Protein AF-A0A1G7V052-F1 (afdb_monomer_lite)

Foldseek 3Di:
DDPVVVQVPDPAHPLLVLLQVLLVCLQVVVQVSSVVSLVVSVVSLVPPLVVCLVVDVRSLNNLVSSLNSQCSNCPPNRDPVVNVVSVVSSVVSVVVSVVVVVVVVVVVVVVVVVVVVVVD

Sequence (120 aa):
MNLQNRLNSLPLPASAIALLTALVLGTLDYQAAGWALFAAGVLAWVK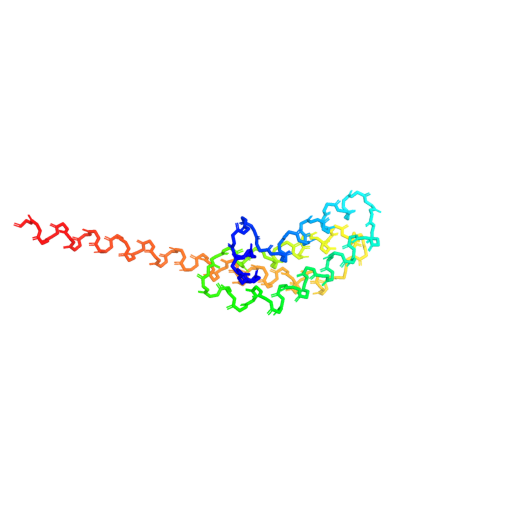LDSKQLLKSDRYGLPPALALLAYAALAGSNANIAVTFALAVHALVVFLILLSRHLSEDRTQVFSQQKGISQRI

Radius of gyration: 18.59 Å; chains: 1; bounding box: 54×30×46 Å

pLDDT: mean 83.44, std 13.18, range [51.62, 97.06]

Structure (mmCIF, N/CA/C/O backbone):
data_AF-A0A1G7V052-F1
#
_entry.id   AF-A0A1G7V052-F1
#
loop_
_atom_site.group_PDB
_atom_site.id
_atom_site.type_symbol
_atom_site.label_atom_id
_atom_site.label_alt_id
_atom_site.label_comp_id
_atom_site.label_asym_id
_atom_site.label_entity_id
_atom_site.label_seq_id
_atom_site.pdbx_PDB_ins_code
_atom_site.Cartn_x
_atom_site.Cartn_y
_atom_site.Cartn_z
_atom_site.occupancy
_atom_site.B_iso_or_equiv
_atom_site.auth_seq_id
_atom_site.auth_comp_id
_atom_site.auth_asym_id
_atom_site.auth_atom_id
_atom_site.pdbx_PDB_model_num
ATOM 1 N N . MET A 1 1 ? 10.069 16.230 22.799 1.00 51.72 1 MET A N 1
ATOM 2 C CA . MET A 1 1 ? 8.848 15.910 22.013 1.00 51.72 1 MET A CA 1
ATOM 3 C C . MET A 1 1 ? 9.019 14.547 21.363 1.00 51.72 1 MET A C 1
ATOM 5 O O . MET A 1 1 ? 10.016 14.344 20.686 1.00 51.72 1 MET A O 1
ATOM 9 N N . ASN A 1 2 ? 8.093 13.621 21.614 1.00 65.31 2 ASN A N 1
ATOM 10 C CA . ASN A 1 2 ? 8.211 12.208 21.244 1.00 65.31 2 ASN A CA 1
ATOM 11 C C . ASN A 1 2 ? 7.930 11.992 19.740 1.00 65.31 2 ASN A C 1
ATOM 13 O O . ASN A 1 2 ? 7.003 12.594 19.197 1.00 65.31 2 ASN A O 1
ATOM 17 N N . LEU A 1 3 ? 8.718 11.153 19.064 1.00 62.53 3 LEU A N 1
ATOM 18 C CA . LEU A 1 3 ? 8.692 10.964 17.600 1.00 62.53 3 LEU A CA 1
ATOM 19 C C . LEU A 1 3 ? 7.324 10.451 17.105 1.00 62.53 3 LEU A C 1
ATOM 21 O O . LEU A 1 3 ? 6.835 10.848 16.050 1.00 62.53 3 LEU A O 1
ATOM 25 N N . GLN A 1 4 ? 6.653 9.661 17.945 1.00 60.19 4 GLN A N 1
ATOM 26 C CA . GLN A 1 4 ? 5.298 9.151 17.722 1.00 60.19 4 GLN A CA 1
ATOM 27 C C . GLN A 1 4 ? 4.243 10.268 17.631 1.00 60.19 4 GLN A C 1
ATOM 29 O O . GLN A 1 4 ? 3.333 10.185 16.809 1.00 60.19 4 GLN A O 1
ATOM 34 N N . ASN A 1 5 ? 4.389 11.352 18.404 1.00 60.56 5 ASN A N 1
ATOM 35 C CA . ASN A 1 5 ? 3.438 12.469 18.367 1.00 60.56 5 ASN A CA 1
ATOM 36 C C . ASN A 1 5 ? 3.546 13.271 17.064 1.00 60.56 5 ASN A C 1
ATOM 38 O O . ASN A 1 5 ? 2.530 13.753 16.573 1.00 60.56 5 ASN A O 1
ATOM 42 N N . ARG A 1 6 ? 4.747 13.380 16.475 1.00 61.38 6 ARG A N 1
ATOM 43 C CA . ARG A 1 6 ? 4.935 14.043 15.171 1.00 61.38 6 ARG A CA 1
ATOM 44 C C . ARG A 1 6 ? 4.380 13.217 14.010 1.00 61.38 6 ARG A C 1
ATOM 46 O O . ARG A 1 6 ? 3.879 13.778 13.046 1.00 61.38 6 ARG A O 1
ATOM 53 N N . LEU A 1 7 ? 4.455 11.891 14.095 1.00 61.62 7 LEU A N 1
ATOM 54 C CA . LEU A 1 7 ? 3.887 11.014 13.068 1.00 61.62 7 LEU A CA 1
ATOM 55 C C . LEU A 1 7 ? 2.357 11.005 13.118 1.00 61.62 7 LEU A C 1
ATOM 57 O O . LEU A 1 7 ? 1.707 10.961 12.080 1.00 61.62 7 LEU A O 1
ATOM 61 N N . ASN A 1 8 ? 1.770 11.121 14.312 1.00 62.47 8 ASN A N 1
ATOM 62 C CA . ASN A 1 8 ? 0.319 11.180 14.454 1.00 62.47 8 ASN A CA 1
ATOM 63 C C . ASN A 1 8 ? -0.300 12.510 13.997 1.00 62.47 8 ASN A C 1
ATOM 65 O O . ASN A 1 8 ? -1.490 12.504 13.678 1.00 62.47 8 ASN A O 1
ATOM 69 N N . SER A 1 9 ? 0.478 13.601 13.935 1.00 64.62 9 SER A N 1
ATOM 70 C CA . SER A 1 9 ? 0.028 14.909 13.431 1.00 64.62 9 SER A CA 1
ATOM 71 C C . SER A 1 9 ? 0.034 15.025 11.905 1.00 64.62 9 SER A C 1
ATOM 73 O O . SER A 1 9 ? -0.410 16.040 11.378 1.00 64.62 9 SER A O 1
ATOM 75 N N . LEU A 1 10 ? 0.559 14.028 11.187 1.00 68.69 10 LEU A N 1
ATOM 76 C CA . LEU A 1 10 ? 0.475 14.003 9.730 1.00 68.69 10 LEU A CA 1
ATOM 77 C C . LEU A 1 10 ? -0.975 13.731 9.288 1.00 68.69 10 LEU A C 1
ATOM 79 O O . LEU A 1 10 ? -1.678 12.950 9.940 1.00 68.69 10 LEU A O 1
ATOM 83 N N . PRO A 1 11 ? -1.423 14.342 8.173 1.00 72.81 11 PRO A N 1
ATOM 84 C CA . PRO A 1 11 ? -2.777 14.142 7.653 1.00 72.81 11 PRO A CA 1
ATOM 85 C C . PRO A 1 11 ? -3.010 12.695 7.196 1.00 72.81 11 PRO A C 1
ATOM 87 O O . PRO A 1 11 ? -4.131 12.199 7.260 1.00 72.81 11 PRO A O 1
ATOM 90 N N . LEU A 1 12 ? -1.942 12.002 6.787 1.00 79.31 12 LEU A N 1
ATOM 91 C CA . LEU A 1 12 ? -1.952 10.606 6.365 1.00 79.31 12 LEU A CA 1
ATOM 92 C C . LEU A 1 12 ? -0.886 9.803 7.124 1.00 79.31 12 LEU A C 1
ATOM 94 O O . LEU A 1 12 ? 0.163 10.356 7.468 1.00 79.31 12 LEU A O 1
ATOM 98 N N . PRO A 1 13 ? -1.117 8.497 7.360 1.00 84.31 13 PRO A N 1
ATOM 99 C CA . PRO A 1 13 ? -0.093 7.610 7.898 1.00 84.31 13 PRO A CA 1
ATOM 100 C C . PRO A 1 13 ? 1.164 7.601 7.023 1.00 84.31 13 PRO A C 1
ATOM 102 O O . PRO A 1 13 ? 1.086 7.719 5.798 1.00 84.31 13 PRO A O 1
ATOM 105 N N . ALA A 1 14 ? 2.330 7.402 7.639 1.00 85.38 14 ALA A N 1
ATOM 106 C CA . ALA A 1 14 ? 3.601 7.390 6.915 1.00 85.38 14 ALA A CA 1
ATOM 107 C C . ALA A 1 14 ? 3.636 6.311 5.816 1.00 85.38 14 ALA A C 1
ATOM 109 O O . ALA A 1 14 ? 4.186 6.554 4.741 1.00 85.38 14 ALA A O 1
ATOM 110 N N . SER A 1 15 ? 3.005 5.152 6.047 1.00 90.06 15 SER A N 1
ATOM 111 C CA . SER A 1 15 ? 2.892 4.117 5.013 1.00 90.06 15 SER A CA 1
ATOM 112 C C . SER A 1 15 ? 2.057 4.564 3.818 1.00 90.06 15 SER A C 1
ATOM 114 O O . SER A 1 15 ? 2.447 4.313 2.683 1.00 90.06 15 SER A O 1
ATOM 116 N N . ALA A 1 16 ? 0.949 5.269 4.058 1.00 89.94 16 ALA A N 1
ATOM 117 C CA . ALA A 1 16 ? 0.081 5.770 3.003 1.00 89.94 16 ALA A CA 1
ATOM 118 C C . ALA A 1 16 ? 0.819 6.787 2.125 1.00 89.94 16 ALA A C 1
ATOM 120 O O . ALA A 1 16 ? 0.734 6.708 0.905 1.00 89.94 16 ALA A O 1
ATOM 121 N N . ILE A 1 17 ? 1.603 7.683 2.733 1.00 91.25 17 ILE A N 1
ATOM 122 C CA . ILE A 1 17 ? 2.436 8.641 1.994 1.00 91.25 17 ILE A CA 1
ATOM 123 C C . ILE A 1 17 ? 3.456 7.896 1.124 1.00 91.25 17 ILE A C 1
ATOM 125 O O . ILE A 1 17 ? 3.547 8.161 -0.069 1.00 91.25 17 ILE A O 1
ATOM 129 N N . ALA A 1 18 ? 4.186 6.931 1.689 1.00 93.56 18 ALA A N 1
ATOM 130 C CA . ALA A 1 18 ? 5.187 6.170 0.942 1.00 93.56 18 ALA A CA 1
ATOM 131 C C . ALA A 1 18 ? 4.578 5.371 -0.226 1.00 93.56 18 ALA A C 1
ATOM 133 O O . ALA A 1 18 ? 5.120 5.396 -1.330 1.00 93.56 18 ALA A O 1
ATOM 134 N N . LEU A 1 19 ? 3.437 4.707 -0.007 1.00 94.88 19 LEU A N 1
ATOM 135 C CA . LEU A 1 19 ? 2.730 3.946 -1.042 1.00 94.88 19 LEU A CA 1
ATOM 136 C C . LEU A 1 19 ? 2.154 4.851 -2.136 1.00 94.88 19 LEU A C 1
ATOM 138 O O . LEU A 1 19 ? 2.202 4.495 -3.310 1.00 94.88 19 LEU A O 1
ATOM 142 N N . LEU A 1 20 ? 1.652 6.034 -1.777 1.00 94.88 20 LEU A N 1
ATOM 143 C CA . LEU A 1 20 ? 1.158 7.008 -2.748 1.00 94.88 20 LEU A CA 1
ATOM 144 C C . LEU A 1 20 ? 2.299 7.559 -3.611 1.00 94.88 20 LEU A C 1
ATOM 146 O O . LEU A 1 20 ? 2.160 7.654 -4.827 1.00 94.88 20 LEU A O 1
ATOM 150 N N . THR A 1 21 ? 3.460 7.841 -3.018 1.00 94.12 21 THR A N 1
ATOM 151 C CA . THR A 1 21 ? 4.649 8.225 -3.788 1.00 94.12 21 THR A CA 1
ATOM 152 C C . THR A 1 21 ? 5.125 7.083 -4.685 1.00 94.12 21 THR A C 1
ATOM 154 O O . THR A 1 21 ? 5.493 7.326 -5.830 1.00 94.12 21 THR A O 1
ATOM 157 N N . ALA A 1 22 ? 5.078 5.834 -4.210 1.00 95.44 22 ALA A N 1
ATOM 158 C CA . ALA A 1 22 ? 5.416 4.665 -5.020 1.00 95.44 22 ALA A CA 1
ATOM 159 C C . ALA A 1 22 ? 4.496 4.523 -6.244 1.00 95.44 22 ALA A C 1
ATOM 161 O O . ALA A 1 22 ? 4.987 4.278 -7.344 1.00 95.44 22 ALA A O 1
ATOM 162 N N . LEU A 1 23 ? 3.188 4.746 -6.068 1.00 95.19 23 LEU A N 1
ATOM 163 C CA . LEU A 1 23 ? 2.214 4.800 -7.160 1.00 95.19 23 LEU A CA 1
ATOM 164 C C . LEU A 1 23 ? 2.589 5.875 -8.188 1.00 95.19 23 LEU A C 1
ATOM 166 O O . LEU A 1 23 ? 2.699 5.566 -9.371 1.00 95.19 23 LEU A O 1
ATOM 170 N N . VAL A 1 24 ? 2.838 7.111 -7.742 1.00 96.19 24 VAL A N 1
ATOM 171 C CA . VAL A 1 24 ? 3.216 8.220 -8.636 1.00 96.19 24 VAL A CA 1
ATOM 172 C C . VAL A 1 24 ? 4.502 7.898 -9.400 1.00 96.19 24 VAL A C 1
ATOM 174 O O . VAL A 1 24 ? 4.556 8.065 -10.615 1.00 96.19 24 VAL A O 1
ATOM 177 N N . LEU A 1 25 ? 5.528 7.378 -8.725 1.00 94.75 25 LEU A N 1
ATOM 178 C CA . LEU A 1 25 ? 6.781 7.000 -9.383 1.00 94.75 25 LEU A CA 1
ATOM 179 C C . LEU A 1 25 ? 6.594 5.860 -10.387 1.00 94.75 25 LEU A C 1
ATOM 181 O O . LEU A 1 25 ? 7.202 5.907 -11.451 1.00 94.75 25 LEU A O 1
ATOM 185 N N . GLY A 1 26 ? 5.734 4.883 -10.083 1.00 90.94 26 GLY A N 1
ATOM 186 C CA . GLY A 1 26 ? 5.368 3.825 -11.025 1.00 90.94 26 GLY A CA 1
ATOM 187 C C . GLY A 1 26 ? 4.684 4.374 -12.274 1.00 90.94 26 GLY A C 1
ATOM 188 O O . GLY A 1 26 ? 5.041 3.990 -13.380 1.00 90.94 26 GLY A O 1
ATOM 189 N N . THR A 1 27 ? 3.778 5.346 -12.122 1.00 91.94 27 THR A N 1
ATOM 190 C CA . THR A 1 27 ? 3.126 6.001 -13.273 1.00 91.94 27 THR A CA 1
ATOM 191 C C . THR A 1 27 ? 4.062 6.881 -14.107 1.00 91.94 27 THR A C 1
ATOM 193 O O . THR A 1 27 ? 3.763 7.155 -15.263 1.00 91.94 27 THR A O 1
ATOM 196 N N . LEU A 1 28 ? 5.182 7.325 -13.531 1.00 94.50 28 LEU A N 1
ATOM 197 C CA . LEU A 1 28 ? 6.201 8.147 -14.193 1.00 94.50 28 LEU A CA 1
ATOM 198 C C . LEU A 1 28 ? 7.408 7.321 -14.683 1.00 94.50 28 LEU A C 1
ATOM 200 O O . LEU A 1 28 ? 8.447 7.897 -14.992 1.00 94.50 28 LEU A O 1
ATOM 204 N N . ASP A 1 29 ? 7.299 5.988 -14.710 1.00 89.94 29 ASP A N 1
ATOM 205 C CA . ASP A 1 29 ? 8.358 5.043 -15.105 1.00 89.94 29 ASP A CA 1
ATOM 206 C C . ASP A 1 29 ? 9.651 5.080 -14.263 1.00 89.94 29 ASP A C 1
ATOM 208 O O . ASP A 1 29 ? 10.671 4.475 -14.607 1.00 89.94 29 ASP A O 1
ATOM 212 N N . TYR A 1 30 ? 9.612 5.676 -13.069 1.00 93.62 30 TYR A N 1
ATOM 213 C CA . TYR A 1 30 ? 10.706 5.622 -12.093 1.00 93.62 30 TYR A CA 1
ATOM 214 C C . TYR A 1 30 ? 10.659 4.331 -11.260 1.00 93.62 30 TYR A C 1
ATOM 216 O O . TYR A 1 30 ? 10.571 4.354 -10.029 1.00 93.62 30 TYR A O 1
ATOM 224 N N . GLN A 1 31 ? 10.745 3.185 -11.937 1.00 91.00 31 GLN A N 1
ATOM 225 C CA . GLN A 1 31 ? 10.467 1.861 -11.369 1.00 91.00 31 GLN A CA 1
ATOM 226 C C . GLN A 1 31 ? 11.318 1.519 -10.138 1.00 91.00 31 GLN A C 1
ATOM 228 O O . GLN A 1 31 ? 10.783 1.107 -9.112 1.00 91.00 31 GLN A O 1
ATOM 233 N N . ALA A 1 32 ? 12.639 1.723 -10.186 1.00 92.81 32 ALA A N 1
ATOM 234 C CA . ALA A 1 32 ? 13.525 1.361 -9.072 1.00 92.81 32 ALA A CA 1
ATOM 235 C C . ALA A 1 32 ? 13.211 2.148 -7.785 1.00 92.81 32 ALA A C 1
ATOM 237 O O . ALA A 1 32 ? 13.121 1.574 -6.698 1.00 92.81 32 ALA A O 1
ATOM 238 N N . ALA A 1 33 ? 13.001 3.462 -7.912 1.00 93.38 33 ALA A N 1
ATOM 239 C CA . ALA A 1 33 ? 12.629 4.317 -6.789 1.00 93.38 33 ALA A CA 1
ATOM 240 C C . ALA A 1 33 ? 11.209 4.001 -6.292 1.00 93.38 33 ALA A C 1
ATOM 242 O O . ALA A 1 33 ? 10.968 3.958 -5.084 1.00 93.38 33 ALA A O 1
ATOM 243 N N . GLY A 1 34 ? 10.290 3.709 -7.216 1.00 94.50 34 GLY A N 1
ATOM 244 C CA . GLY A 1 34 ? 8.937 3.268 -6.908 1.00 94.50 34 GLY A CA 1
ATOM 245 C C . GLY A 1 34 ? 8.907 1.977 -6.089 1.00 94.50 34 GLY A C 1
ATOM 246 O O . GLY A 1 34 ? 8.290 1.948 -5.027 1.00 94.50 34 GLY A O 1
ATOM 247 N N . TRP A 1 35 ? 9.648 0.943 -6.498 1.00 97.06 35 TRP A N 1
ATOM 248 C CA . TRP A 1 35 ? 9.759 -0.316 -5.752 1.00 97.06 35 TRP A CA 1
ATOM 249 C C . TRP A 1 35 ? 10.394 -0.142 -4.370 1.00 97.06 35 TRP A C 1
ATOM 251 O O . TRP A 1 35 ? 9.935 -0.755 -3.402 1.00 97.06 35 TRP A O 1
ATOM 261 N N . ALA A 1 36 ? 11.406 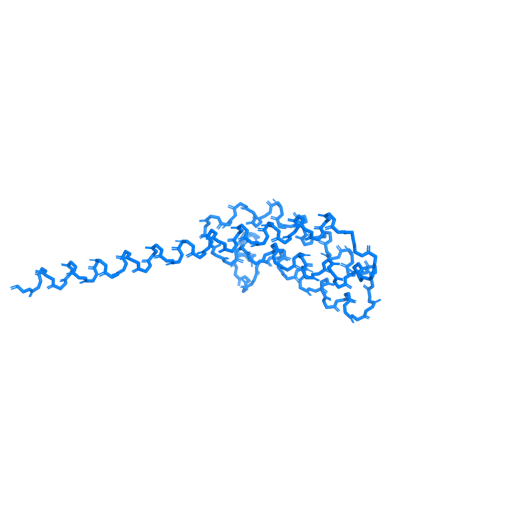0.721 -4.244 1.00 96.56 36 ALA A N 1
ATOM 262 C CA . ALA A 1 36 ? 12.016 1.027 -2.952 1.00 96.56 36 ALA A CA 1
ATOM 263 C C . ALA A 1 36 ? 11.004 1.667 -1.984 1.00 96.56 36 ALA A C 1
ATOM 265 O O . ALA A 1 36 ? 10.885 1.241 -0.831 1.00 96.56 36 ALA A O 1
ATOM 266 N N . LEU A 1 37 ? 10.230 2.649 -2.459 1.00 96.00 37 LEU A N 1
ATOM 267 C CA . LEU A 1 37 ? 9.186 3.287 -1.654 1.00 96.00 37 LEU A CA 1
ATOM 268 C C . LEU A 1 37 ? 8.003 2.360 -1.380 1.00 96.00 37 LEU A C 1
ATOM 270 O O . LEU A 1 37 ? 7.451 2.403 -0.282 1.00 96.00 37 LEU A O 1
ATOM 274 N N . PHE A 1 38 ? 7.650 1.486 -2.322 1.00 96.19 38 PHE A N 1
ATOM 275 C CA . PHE A 1 38 ? 6.631 0.463 -2.120 1.00 96.19 38 PHE A CA 1
ATOM 276 C C . PHE A 1 38 ? 7.013 -0.462 -0.961 1.00 96.19 38 PHE A C 1
ATOM 278 O O . PHE A 1 38 ? 6.242 -0.623 -0.014 1.00 96.19 38 PHE A O 1
ATOM 285 N N . ALA A 1 39 ? 8.235 -1.002 -0.978 1.00 95.31 39 ALA A N 1
ATOM 286 C CA . ALA A 1 39 ? 8.740 -1.859 0.091 1.00 95.31 39 ALA A CA 1
ATOM 287 C C . ALA A 1 39 ? 8.786 -1.123 1.441 1.00 95.31 39 ALA A C 1
ATOM 289 O O . ALA A 1 39 ? 8.337 -1.659 2.457 1.00 95.31 39 ALA A O 1
ATOM 290 N N . ALA A 1 40 ? 9.270 0.124 1.456 1.00 94.19 40 ALA A N 1
ATOM 291 C CA . ALA A 1 40 ? 9.289 0.951 2.660 1.00 94.19 40 ALA A CA 1
ATOM 292 C C . ALA A 1 40 ? 7.874 1.205 3.208 1.00 94.19 40 ALA A C 1
ATOM 294 O O . ALA A 1 40 ? 7.647 1.078 4.413 1.00 94.19 40 ALA A O 1
ATOM 295 N N . GLY A 1 41 ? 6.914 1.507 2.331 1.00 93.06 41 GLY A N 1
ATOM 296 C CA . GLY A 1 41 ? 5.514 1.728 2.676 1.00 93.06 41 GLY A CA 1
ATOM 297 C C . GLY A 1 41 ? 4.848 0.485 3.258 1.00 93.06 41 GLY A C 1
ATOM 298 O O . GLY A 1 41 ? 4.234 0.566 4.321 1.00 93.06 41 GLY A O 1
ATOM 299 N N . VAL A 1 42 ? 5.038 -0.682 2.635 1.00 93.25 42 VAL A N 1
ATOM 300 C CA . VAL A 1 42 ? 4.522 -1.962 3.150 1.00 93.25 42 VAL A CA 1
ATOM 301 C C . VAL A 1 42 ? 5.130 -2.295 4.517 1.00 93.25 42 VAL A C 1
ATOM 303 O O . VAL A 1 42 ? 4.402 -2.651 5.444 1.00 93.25 42 VAL A O 1
ATOM 306 N N . LEU A 1 43 ? 6.445 -2.130 4.696 1.00 93.06 43 LEU A N 1
ATOM 307 C CA . LEU A 1 43 ? 7.100 -2.378 5.986 1.00 93.06 43 LEU A CA 1
ATOM 308 C C . LEU A 1 43 ? 6.613 -1.420 7.079 1.00 93.06 43 LEU A C 1
ATOM 310 O O . LEU A 1 43 ? 6.362 -1.851 8.208 1.00 93.06 43 LEU A O 1
ATOM 314 N N . ALA A 1 44 ? 6.466 -0.134 6.752 1.00 88.88 44 ALA A N 1
ATOM 315 C CA . ALA A 1 44 ? 5.911 0.861 7.661 1.00 88.88 44 ALA A CA 1
ATOM 316 C C . ALA A 1 44 ? 4.470 0.507 8.041 1.00 88.88 44 ALA A C 1
ATOM 318 O O . ALA A 1 44 ? 4.116 0.559 9.219 1.00 88.88 44 ALA A O 1
ATOM 319 N N . TRP A 1 45 ? 3.665 0.062 7.076 1.00 89.12 45 TRP A N 1
ATOM 320 C CA . TRP A 1 45 ? 2.289 -0.341 7.326 1.00 89.12 45 TRP A CA 1
ATOM 321 C C . TRP A 1 45 ? 2.214 -1.522 8.295 1.00 89.12 45 TRP A C 1
ATOM 323 O O . TRP A 1 45 ? 1.549 -1.431 9.328 1.00 89.12 45 TRP A O 1
ATOM 333 N N . VAL A 1 46 ? 2.953 -2.599 8.015 1.00 87.19 46 VAL A N 1
ATOM 334 C CA . VAL A 1 46 ? 2.954 -3.811 8.845 1.00 87.19 46 VAL A CA 1
ATOM 335 C C . VAL A 1 46 ? 3.458 -3.526 10.261 1.00 87.19 46 VAL A C 1
ATOM 337 O O . VAL A 1 46 ? 2.918 -4.081 11.218 1.00 87.19 46 VAL A O 1
ATOM 340 N N . LYS A 1 47 ? 4.463 -2.657 10.429 1.00 85.81 47 LYS A N 1
ATOM 341 C CA . LYS A 1 47 ? 5.072 -2.389 11.744 1.00 85.81 47 LYS A CA 1
ATOM 342 C C . LYS A 1 47 ? 4.348 -1.328 12.574 1.00 85.81 47 LYS A C 1
ATOM 344 O O . LYS A 1 47 ? 4.323 -1.454 13.803 1.00 85.81 47 LYS A O 1
ATOM 349 N N . LEU A 1 48 ? 3.823 -0.282 11.937 1.00 80.56 48 LEU A N 1
ATOM 350 C CA . LEU A 1 48 ? 3.342 0.926 12.616 1.00 80.56 48 LEU A CA 1
ATOM 351 C C . LEU A 1 48 ? 1.823 1.065 12.540 1.00 80.56 48 LEU A C 1
ATOM 353 O O . LEU A 1 48 ? 1.172 1.259 13.567 1.00 80.56 48 LEU A O 1
ATOM 357 N N . ASP A 1 49 ? 1.268 0.949 11.338 1.00 74.12 49 ASP A N 1
ATOM 358 C CA . ASP A 1 49 ? -0.098 1.396 11.055 1.00 74.12 49 ASP A CA 1
ATOM 359 C C . ASP A 1 49 ? -1.136 0.287 11.266 1.00 74.12 49 ASP A C 1
ATOM 361 O O . ASP A 1 49 ? -2.233 0.555 11.751 1.00 74.12 49 ASP A O 1
ATOM 365 N N . SER A 1 50 ? -0.769 -0.974 11.024 1.00 71.44 50 SER A N 1
ATOM 366 C CA . SER A 1 50 ? -1.605 -2.155 11.298 1.00 71.44 50 SER A CA 1
ATOM 367 C C . SER A 1 50 ? -2.108 -2.197 12.750 1.00 71.44 50 SER A C 1
ATOM 369 O O . SER A 1 50 ? -3.274 -2.488 13.011 1.00 71.44 50 SER A O 1
ATOM 371 N N . LYS A 1 51 ? -1.258 -1.807 13.708 1.00 75.88 51 LYS A N 1
ATOM 372 C CA . LYS A 1 51 ? -1.590 -1.745 15.142 1.00 75.88 51 LYS A CA 1
ATOM 373 C C . LYS A 1 51 ? -2.587 -0.640 15.485 1.00 75.88 51 LYS A C 1
ATOM 375 O O . LYS A 1 51 ? -3.199 -0.673 16.552 1.00 75.88 51 LYS A O 1
ATOM 380 N N . GLN A 1 52 ? -2.713 0.365 14.623 1.00 74.38 52 GLN A N 1
ATOM 381 C CA . GLN A 1 52 ? -3.582 1.521 14.831 1.00 74.38 52 GLN A CA 1
ATOM 382 C C . GLN A 1 52 ? -4.883 1.440 14.030 1.00 74.38 52 GLN A C 1
ATOM 384 O O . GLN A 1 52 ? -5.761 2.277 14.224 1.00 74.38 52 GLN A O 1
ATOM 389 N N . LEU A 1 53 ? -5.049 0.401 13.209 1.00 68.00 53 LEU A N 1
ATOM 390 C CA . LEU A 1 53 ? -6.233 0.184 12.380 1.00 68.00 53 LEU A CA 1
ATOM 391 C C . LEU A 1 53 ? -7.523 0.101 13.209 1.00 68.00 53 LEU A C 1
ATOM 393 O O . LEU A 1 53 ? -8.538 0.679 12.840 1.00 68.00 53 LEU A O 1
ATOM 397 N N . LEU A 1 54 ? -7.461 -0.500 14.401 1.00 69.44 54 LEU A N 1
ATOM 398 C CA . LEU A 1 54 ? -8.595 -0.534 15.334 1.00 69.44 54 LEU A CA 1
ATOM 399 C C . LEU A 1 54 ? -8.862 0.813 16.027 1.00 69.44 54 LEU A C 1
ATOM 401 O O . LEU A 1 54 ? -9.944 1.019 16.565 1.00 69.44 54 LEU A O 1
ATOM 405 N N . LYS A 1 55 ? -7.899 1.743 16.016 1.00 74.69 55 LYS A N 1
ATOM 406 C CA . LYS A 1 55 ? -7.990 3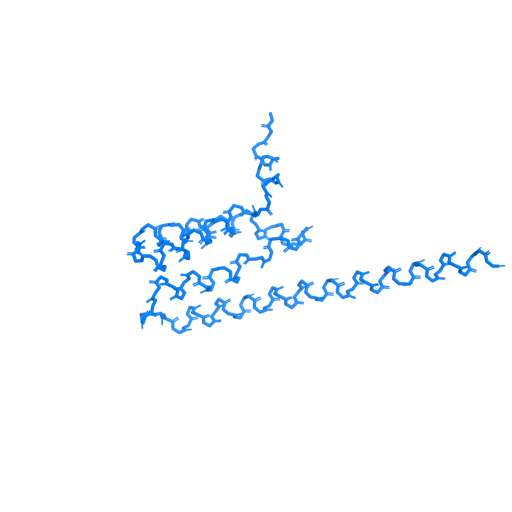.032 16.720 1.00 74.69 55 LYS A CA 1
ATOM 407 C C . LYS A 1 55 ? -8.521 4.164 15.842 1.00 74.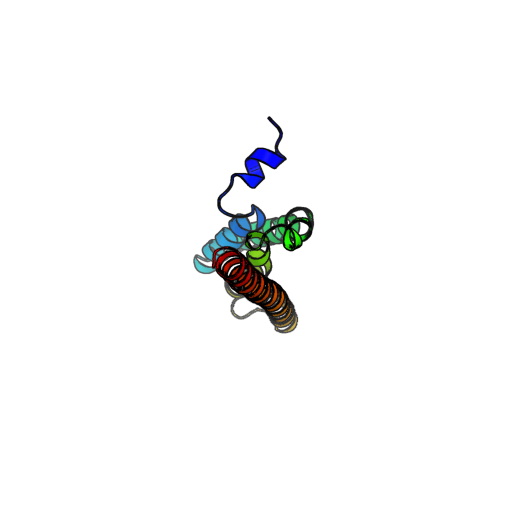69 55 LYS A C 1
ATOM 409 O O . LYS A 1 55 ? -9.082 5.111 16.375 1.00 74.69 55 LYS A O 1
ATOM 414 N N . SER A 1 56 ? -8.339 4.104 14.522 1.00 74.94 56 SER A N 1
ATOM 415 C CA . SER A 1 56 ? -8.784 5.164 13.606 1.00 74.94 56 SER A CA 1
ATOM 416 C C . SER A 1 56 ? -8.896 4.658 12.167 1.00 74.94 56 SER A C 1
ATOM 418 O O . SER A 1 56 ? -8.019 3.931 11.701 1.00 74.94 56 SER A O 1
ATOM 420 N N . ASP A 1 57 ? -9.932 5.105 11.447 1.00 75.94 57 ASP A N 1
ATOM 421 C CA . ASP A 1 57 ? -10.208 4.668 10.070 1.00 75.94 57 ASP A CA 1
ATOM 422 C C . ASP A 1 57 ? -9.110 5.084 9.085 1.00 75.94 57 ASP A C 1
ATOM 424 O O . ASP A 1 57 ? -8.886 4.415 8.077 1.00 75.94 57 ASP A O 1
ATOM 428 N N . ARG A 1 58 ? -8.348 6.144 9.399 1.00 73.25 58 ARG A N 1
ATOM 429 C CA . ARG A 1 58 ? -7.263 6.645 8.535 1.00 73.25 58 ARG A CA 1
ATOM 430 C C . ARG A 1 58 ? -6.178 5.602 8.255 1.00 73.25 58 ARG A C 1
ATOM 432 O O . ARG A 1 58 ? -5.479 5.692 7.250 1.00 73.25 58 ARG A O 1
ATOM 439 N N . TYR A 1 59 ? -6.025 4.617 9.139 1.00 77.94 59 TYR A N 1
ATOM 440 C CA . TYR A 1 59 ? -5.048 3.536 9.003 1.00 77.94 59 TYR A CA 1
ATOM 441 C C . TYR A 1 59 ? -5.532 2.387 8.110 1.00 77.94 59 TYR A C 1
ATOM 443 O O . TYR A 1 59 ? -4.778 1.443 7.891 1.00 77.94 59 TYR A O 1
ATOM 451 N N . GLY A 1 60 ? -6.753 2.465 7.571 1.00 79.88 60 GLY A N 1
ATOM 452 C CA . GLY A 1 60 ? -7.297 1.499 6.620 1.00 79.88 60 GLY A CA 1
ATOM 453 C C . GLY A 1 60 ? -7.044 1.818 5.138 1.00 79.88 60 GLY A C 1
ATOM 454 O O . GLY A 1 60 ? -7.317 0.978 4.288 1.00 79.88 60 GLY A O 1
ATOM 455 N N . LEU A 1 61 ? -6.472 2.986 4.815 1.00 83.62 61 LEU A N 1
ATOM 456 C CA . LEU A 1 61 ? -6.032 3.348 3.454 1.00 83.62 61 LEU A CA 1
ATOM 457 C C . LEU A 1 61 ? -4.875 2.506 2.867 1.00 83.62 61 LEU A C 1
ATOM 459 O O . LEU A 1 61 ? -4.892 2.252 1.659 1.00 83.62 61 LEU A O 1
ATOM 463 N N . PRO A 1 62 ? -3.851 2.093 3.644 1.00 86.50 62 PRO A N 1
ATOM 464 C CA . PRO A 1 62 ? -2.662 1.433 3.104 1.00 86.50 62 PRO A CA 1
ATOM 465 C C . PRO A 1 62 ? -2.913 0.191 2.228 1.00 86.50 62 PRO A C 1
ATOM 467 O O . PRO A 1 62 ? -2.274 0.118 1.182 1.00 86.50 62 PRO A O 1
ATOM 470 N N . PRO A 1 63 ? -3.824 -0.756 2.543 1.00 88.94 63 PRO A N 1
ATOM 471 C CA . PRO A 1 63 ? -4.060 -1.909 1.669 1.00 88.94 63 PRO A CA 1
ATOM 472 C C . PRO A 1 63 ? -4.561 -1.525 0.270 1.00 88.94 63 PRO A C 1
ATOM 474 O O . PRO A 1 63 ? -4.108 -2.097 -0.720 1.00 88.94 63 PRO A O 1
ATOM 477 N N . ALA A 1 64 ? -5.451 -0.532 0.171 1.00 92.69 64 ALA A N 1
ATOM 478 C CA . ALA A 1 64 ? -5.935 -0.044 -1.120 1.00 92.69 64 ALA A CA 1
ATOM 479 C C . ALA A 1 64 ? -4.811 0.646 -1.910 1.00 92.69 64 ALA A C 1
ATOM 481 O O . ALA A 1 64 ? -4.631 0.384 -3.098 1.00 92.69 64 ALA A O 1
ATOM 482 N N . LEU A 1 65 ? -4.000 1.474 -1.243 1.00 94.38 65 LEU A N 1
ATOM 483 C CA . LEU A 1 65 ? -2.844 2.118 -1.872 1.00 94.38 65 LEU A CA 1
ATOM 484 C C . LEU A 1 65 ? -1.772 1.109 -2.296 1.00 94.38 65 LEU A C 1
ATOM 486 O O . LEU A 1 65 ? -1.162 1.283 -3.345 1.00 94.38 65 LEU A O 1
ATOM 490 N N . ALA A 1 66 ? -1.566 0.039 -1.528 1.00 95.06 66 ALA A N 1
ATOM 491 C CA . ALA A 1 66 ? -0.643 -1.030 -1.882 1.00 95.06 66 ALA A CA 1
ATOM 492 C C . ALA A 1 66 ? -1.108 -1.785 -3.137 1.00 95.06 66 ALA A C 1
ATOM 494 O O . ALA A 1 66 ? -0.290 -2.058 -4.010 1.00 95.06 66 ALA A O 1
ATOM 495 N N . LEU A 1 67 ? -2.408 -2.067 -3.275 1.00 96.12 67 LEU A N 1
ATOM 496 C CA . LEU A 1 67 ? -2.957 -2.648 -4.504 1.00 96.12 67 LEU A CA 1
ATOM 497 C C . LEU A 1 67 ? -2.676 -1.756 -5.723 1.00 96.12 67 LEU A C 1
ATOM 499 O O . LEU A 1 67 ? -2.158 -2.233 -6.731 1.00 96.12 67 LEU A O 1
ATOM 503 N N . LEU A 1 68 ? -2.998 -0.464 -5.619 1.00 95.44 68 LEU A N 1
ATOM 504 C CA . LEU A 1 68 ? -2.841 0.487 -6.722 1.00 95.44 68 LEU A CA 1
ATOM 505 C C . LEU A 1 68 ? -1.368 0.692 -7.094 1.00 95.44 68 LEU A C 1
ATOM 507 O O . LEU A 1 68 ? -1.015 0.629 -8.269 1.00 95.44 68 LEU A O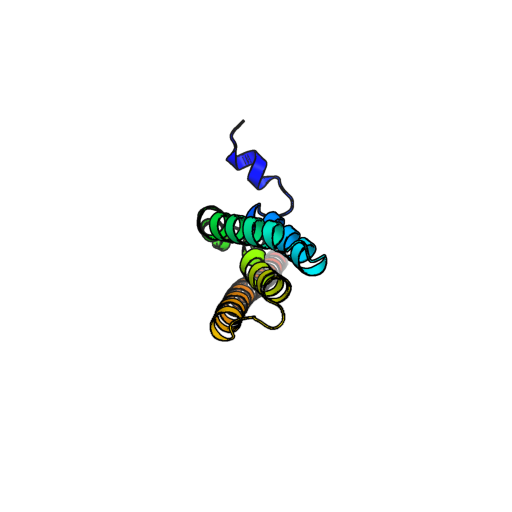 1
ATOM 511 N N . ALA A 1 69 ? -0.502 0.892 -6.098 1.00 95.38 69 ALA A N 1
ATOM 512 C CA . ALA A 1 69 ? 0.928 1.071 -6.316 1.00 95.38 69 ALA A CA 1
ATOM 513 C C . ALA A 1 69 ? 1.567 -0.179 -6.933 1.00 95.38 69 ALA A C 1
ATOM 515 O O . ALA A 1 69 ? 2.363 -0.057 -7.860 1.00 95.38 69 ALA A O 1
ATOM 516 N N . TYR A 1 70 ? 1.186 -1.377 -6.475 1.00 96.25 70 TYR A N 1
ATOM 517 C CA . TYR A 1 70 ? 1.667 -2.627 -7.062 1.00 96.25 70 TYR A CA 1
ATOM 518 C C . TYR A 1 70 ? 1.267 -2.751 -8.534 1.00 96.25 70 TYR A C 1
ATOM 520 O O . TYR A 1 70 ? 2.114 -3.060 -9.364 1.00 96.25 70 TYR A O 1
ATOM 528 N N . ALA A 1 71 ? 0.004 -2.473 -8.871 1.00 94.00 71 ALA A N 1
ATOM 529 C CA . ALA A 1 71 ? -0.468 -2.538 -10.252 1.00 94.00 71 ALA A CA 1
ATOM 530 C C . ALA A 1 71 ? 0.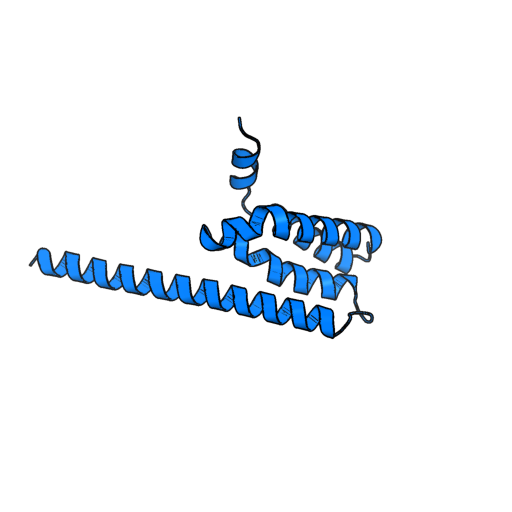278 -1.549 -11.166 1.00 94.00 71 ALA A C 1
ATOM 532 O O . ALA A 1 71 ? 0.664 -1.916 -12.274 1.00 94.00 71 ALA A O 1
ATOM 533 N N . ALA A 1 72 ? 0.535 -0.327 -10.689 1.00 93.88 72 ALA A N 1
ATOM 534 C CA . ALA A 1 72 ? 1.281 0.681 -11.443 1.00 93.88 72 ALA A CA 1
ATOM 535 C C . ALA A 1 72 ? 2.762 0.315 -11.641 1.00 93.88 72 ALA A C 1
ATOM 537 O O . ALA A 1 72 ? 3.308 0.536 -12.717 1.00 93.88 72 ALA A O 1
ATOM 538 N N . LEU A 1 73 ? 3.413 -0.260 -10.625 1.00 94.56 73 LEU A N 1
ATOM 539 C CA . LEU A 1 73 ? 4.826 -0.650 -10.696 1.00 94.56 73 LEU A CA 1
ATOM 540 C C . LEU A 1 73 ? 5.045 -1.949 -11.476 1.00 94.56 73 LEU A C 1
ATOM 542 O O . LEU A 1 73 ? 6.014 -2.088 -12.216 1.00 94.56 73 LEU A O 1
ATOM 546 N N . ALA A 1 74 ? 4.166 -2.932 -11.299 1.00 93.25 74 ALA A N 1
ATOM 547 C CA . ALA A 1 74 ? 4.313 -4.226 -11.949 1.00 93.25 74 ALA A CA 1
ATOM 548 C C . ALA A 1 74 ? 3.814 -4.210 -13.404 1.00 93.25 74 ALA A C 1
ATOM 550 O O . ALA A 1 74 ? 4.311 -4.985 -14.223 1.00 93.25 74 ALA A O 1
ATOM 551 N N . GLY A 1 75 ? 2.864 -3.329 -13.738 1.00 91.12 75 GLY A N 1
ATOM 552 C CA . GLY A 1 75 ? 2.349 -3.162 -15.095 1.00 91.12 75 GLY A CA 1
ATOM 553 C C . GLY A 1 75 ? 1.857 -4.481 -15.697 1.00 91.12 75 GLY A C 1
ATOM 554 O O . GLY A 1 75 ? 1.131 -5.243 -15.059 1.00 91.12 75 GLY A O 1
ATOM 555 N N . SER A 1 76 ? 2.292 -4.786 -16.921 1.00 91.31 76 SER A N 1
ATOM 556 C CA . SER A 1 76 ? 1.963 -6.045 -17.608 1.00 91.31 76 SER A CA 1
ATOM 557 C C . SER A 1 76 ? 2.544 -7.297 -16.939 1.00 91.31 76 SER A C 1
ATOM 559 O O . SER A 1 76 ? 2.072 -8.399 -17.204 1.00 91.31 76 SER A O 1
ATOM 561 N N . ASN A 1 77 ? 3.531 -7.139 -16.054 1.00 92.62 77 ASN A N 1
ATOM 562 C CA . ASN A 1 77 ? 4.166 -8.232 -15.316 1.00 92.62 77 ASN A CA 1
ATOM 563 C C . ASN A 1 77 ? 3.531 -8.455 -13.931 1.00 92.62 77 ASN A C 1
ATOM 565 O O . ASN A 1 77 ? 4.089 -9.180 -13.103 1.00 92.62 77 ASN A O 1
ATOM 569 N N . ALA A 1 78 ? 2.385 -7.825 -13.646 1.00 93.75 78 ALA A N 1
ATOM 570 C CA . ALA A 1 78 ? 1.682 -7.986 -12.380 1.00 93.75 78 ALA A CA 1
ATOM 571 C C . ALA A 1 78 ? 1.286 -9.448 -12.138 1.00 93.75 78 ALA A C 1
ATOM 573 O O . ALA A 1 78 ? 0.536 -10.060 -12.901 1.00 93.75 78 ALA A O 1
ATOM 574 N N . ASN A 1 79 ? 1.767 -10.008 -11.029 1.00 96.38 79 ASN A N 1
ATOM 575 C CA . ASN A 1 79 ? 1.416 -11.357 -10.627 1.00 96.38 79 ASN A CA 1
ATOM 576 C C . ASN A 1 79 ? -0.033 -11.378 -10.125 1.00 96.38 79 ASN A C 1
ATOM 578 O O . ASN A 1 79 ? -0.373 -10.718 -9.142 1.00 96.38 79 ASN A O 1
ATOM 582 N N . ILE A 1 80 ? -0.867 -12.191 -10.774 1.00 95.06 80 ILE A N 1
ATOM 583 C CA . ILE A 1 80 ? -2.299 -12.312 -10.474 1.00 95.06 80 ILE A CA 1
ATOM 584 C C . ILE A 1 80 ? -2.548 -12.658 -9.001 1.00 95.06 80 ILE A C 1
ATOM 586 O O . ILE A 1 80 ? -3.441 -12.080 -8.386 1.00 95.06 80 ILE A O 1
ATOM 590 N N . ALA A 1 81 ? -1.754 -13.556 -8.412 1.00 96.50 81 ALA A N 1
ATOM 591 C CA . ALA A 1 81 ? -1.931 -13.959 -7.020 1.00 96.50 81 ALA A CA 1
ATOM 592 C C . ALA A 1 81 ? -1.650 -12.802 -6.051 1.00 96.50 81 ALA A C 1
ATOM 594 O O . ALA A 1 81 ? -2.392 -12.617 -5.088 1.00 96.50 81 ALA A O 1
ATOM 595 N N . VAL A 1 82 ? -0.624 -11.988 -6.324 1.00 94.31 82 VAL A N 1
ATOM 596 C CA . VAL A 1 82 ? -0.292 -10.811 -5.503 1.00 94.31 82 VAL A CA 1
ATOM 597 C C . VAL A 1 82 ? -1.384 -9.750 -5.619 1.00 94.31 82 VAL A C 1
ATOM 599 O O . VAL A 1 82 ? -1.869 -9.256 -4.601 1.00 94.31 82 VAL A O 1
ATOM 602 N N . THR A 1 83 ? -1.826 -9.449 -6.842 1.00 95.44 83 THR A N 1
ATOM 603 C CA . THR A 1 83 ? -2.927 -8.508 -7.090 1.00 95.44 83 THR A CA 1
ATOM 604 C C . THR A 1 83 ? -4.200 -8.951 -6.373 1.00 95.44 83 THR A C 1
ATOM 606 O O . THR A 1 83 ? -4.832 -8.154 -5.683 1.00 95.44 83 THR A O 1
ATOM 609 N N . PHE A 1 84 ? -4.559 -10.233 -6.478 1.00 95.81 84 PHE A N 1
ATOM 610 C CA . PHE A 1 84 ? -5.758 -10.768 -5.842 1.00 95.81 84 PHE A CA 1
ATOM 611 C C . PHE A 1 84 ? -5.662 -10.733 -4.313 1.00 95.81 84 PHE A C 1
ATOM 613 O O . PHE A 1 84 ? -6.602 -10.302 -3.650 1.00 95.81 84 PHE A O 1
ATOM 620 N N . ALA A 1 85 ? -4.515 -11.111 -3.742 1.00 95.56 85 ALA A N 1
ATOM 621 C CA . ALA A 1 85 ? -4.296 -11.049 -2.299 1.00 95.56 85 ALA A CA 1
ATOM 622 C C . ALA A 1 85 ? -4.437 -9.616 -1.756 1.00 95.56 85 ALA A C 1
ATOM 624 O O . ALA A 1 85 ? -5.099 -9.399 -0.739 1.00 95.56 85 ALA A O 1
ATOM 625 N N . LEU A 1 86 ? -3.867 -8.627 -2.455 1.00 95.00 86 LEU A N 1
ATOM 626 C CA . LEU A 1 86 ? -3.996 -7.215 -2.087 1.00 95.00 86 LEU A CA 1
ATOM 627 C C . LEU A 1 86 ? -5.438 -6.714 -2.236 1.00 95.00 86 LEU A C 1
ATOM 629 O O . LEU A 1 86 ? -5.922 -6.001 -1.359 1.00 95.00 86 LEU A O 1
ATOM 633 N N . ALA A 1 87 ? -6.147 -7.127 -3.291 1.00 95.88 87 ALA A N 1
ATOM 634 C CA . ALA A 1 87 ? -7.545 -6.763 -3.511 1.00 95.88 87 ALA A CA 1
ATOM 635 C C . ALA A 1 87 ? -8.471 -7.325 -2.427 1.00 95.88 87 ALA A C 1
ATOM 637 O O . ALA A 1 87 ? -9.284 -6.585 -1.872 1.00 95.88 87 ALA A O 1
ATOM 638 N N . VAL A 1 88 ? -8.310 -8.601 -2.066 1.00 96.00 88 VAL A N 1
ATOM 639 C CA . VAL A 1 88 ? -9.061 -9.220 -0.966 1.00 96.00 88 VAL A CA 1
ATOM 640 C C . VAL A 1 88 ? -8.768 -8.501 0.347 1.00 96.00 88 VAL A C 1
ATOM 642 O O . VAL A 1 88 ? -9.695 -8.180 1.086 1.00 96.00 88 VAL A O 1
ATOM 645 N N . HIS A 1 89 ? -7.504 -8.184 0.630 1.00 92.75 89 HIS A N 1
ATOM 646 C CA . HIS A 1 89 ? -7.151 -7.476 1.857 1.00 92.75 89 HIS A CA 1
ATOM 647 C C . HIS A 1 89 ? -7.758 -6.063 1.902 1.00 92.75 89 HIS A C 1
ATOM 649 O O . HIS A 1 89 ? -8.334 -5.677 2.920 1.00 92.75 89 HIS A O 1
ATOM 655 N N . ALA A 1 90 ? -7.701 -5.312 0.799 1.00 93.56 90 ALA A N 1
ATOM 656 C CA . ALA A 1 90 ? -8.339 -4.002 0.693 1.00 93.56 90 ALA A CA 1
ATOM 657 C C . ALA A 1 90 ? -9.858 -4.081 0.884 1.00 93.56 90 ALA A C 1
ATOM 659 O O . ALA A 1 90 ? -10.416 -3.271 1.622 1.00 93.56 90 ALA A O 1
ATOM 660 N N . LEU A 1 91 ? -10.514 -5.084 0.293 1.00 94.00 91 LEU A N 1
ATOM 661 C CA . LEU A 1 91 ? -11.949 -5.304 0.455 1.00 94.00 91 LEU A CA 1
ATOM 662 C C . LEU A 1 91 ? -12.315 -5.628 1.907 1.00 94.00 91 LEU A C 1
ATOM 664 O O . LEU A 1 91 ? -13.238 -5.031 2.452 1.00 94.00 91 LEU A O 1
ATOM 668 N N . VAL A 1 92 ? -11.583 -6.539 2.552 1.00 92.75 92 VAL A N 1
ATOM 669 C CA . VAL A 1 92 ? -11.823 -6.906 3.956 1.00 92.75 92 VAL A CA 1
ATOM 670 C C . VAL A 1 92 ? -11.693 -5.684 4.860 1.00 92.75 92 VAL A C 1
ATOM 672 O O . VAL A 1 92 ? -12.576 -5.431 5.678 1.00 92.75 92 VAL A O 1
ATOM 675 N N . VAL A 1 93 ? -10.633 -4.890 4.689 1.00 89.88 93 VAL A N 1
ATOM 676 C CA . VAL A 1 93 ? -10.444 -3.665 5.476 1.00 89.88 93 VAL A CA 1
ATOM 677 C C . VAL A 1 93 ? -11.556 -2.660 5.195 1.00 89.88 93 VAL A C 1
ATOM 679 O O . VAL A 1 93 ? -12.132 -2.130 6.140 1.00 89.88 93 VAL A O 1
ATOM 682 N N . PHE A 1 94 ? -11.930 -2.449 3.933 1.00 90.38 94 PHE A N 1
ATOM 683 C CA . PHE A 1 94 ? -13.043 -1.572 3.574 1.00 90.38 94 PHE A CA 1
ATOM 684 C C . PHE A 1 94 ? -14.358 -1.986 4.252 1.00 90.38 94 PHE A C 1
ATOM 686 O O . PHE A 1 94 ? -15.036 -1.142 4.833 1.00 90.38 94 PHE A O 1
ATOM 693 N N . LEU A 1 95 ? -14.692 -3.280 4.250 1.00 91.69 95 LEU A N 1
ATOM 694 C CA . LEU A 1 95 ? -15.895 -3.800 4.906 1.00 91.69 95 LEU A CA 1
ATOM 695 C C . LEU A 1 95 ? -15.867 -3.595 6.426 1.00 91.69 95 LEU A C 1
ATOM 697 O O . LEU A 1 95 ? -16.896 -3.255 7.009 1.00 91.69 95 LEU A O 1
ATOM 701 N N . ILE A 1 96 ? -14.705 -3.756 7.067 1.00 88.12 96 ILE A N 1
ATOM 702 C CA . ILE A 1 96 ? -14.537 -3.493 8.505 1.00 88.12 96 ILE A CA 1
ATOM 703 C C . ILE A 1 96 ? -14.816 -2.017 8.818 1.00 88.12 96 ILE A C 1
ATOM 705 O O . ILE A 1 96 ? -15.588 -1.722 9.731 1.00 88.12 96 ILE A O 1
ATOM 709 N N . LEU A 1 97 ? -14.226 -1.095 8.052 1.00 87.50 97 LEU A N 1
ATOM 710 C CA . LEU A 1 97 ? -14.425 0.347 8.241 1.00 87.50 97 LEU A CA 1
ATOM 711 C C . LEU A 1 97 ? -15.883 0.742 7.992 1.00 87.50 97 LEU A C 1
ATOM 713 O O . LEU A 1 97 ? -16.479 1.456 8.796 1.00 87.50 97 LEU A O 1
ATOM 717 N N . LEU A 1 98 ? -16.480 0.226 6.915 1.00 88.44 98 LEU A N 1
ATOM 718 C CA . LEU A 1 98 ? -17.878 0.478 6.580 1.00 88.44 98 LEU A CA 1
ATOM 719 C C . LEU A 1 98 ? -18.812 -0.026 7.685 1.00 88.44 98 LEU A C 1
ATOM 721 O O . LEU A 1 98 ? -19.706 0.698 8.117 1.00 88.44 98 LEU A O 1
ATOM 725 N N . SER A 1 99 ? -18.581 -1.239 8.194 1.00 87.69 99 SER A N 1
ATOM 726 C CA . SER A 1 99 ? -19.351 -1.794 9.311 1.00 87.69 99 SER A CA 1
ATOM 727 C C . SER A 1 99 ? -19.247 -0.927 10.564 1.00 87.69 99 SER A C 1
ATOM 729 O O . SER A 1 99 ? -20.230 -0.788 11.297 1.00 87.69 99 SER A O 1
ATOM 731 N N . ARG A 1 100 ? -18.066 -0.360 10.833 1.00 84.69 100 ARG A N 1
ATOM 732 C CA . ARG A 1 100 ? -17.846 0.510 11.989 1.00 84.69 100 ARG A CA 1
ATOM 733 C C . ARG A 1 100 ? -18.591 1.830 11.841 1.00 84.69 100 ARG A C 1
ATOM 735 O O . ARG A 1 100 ? -19.349 2.185 12.738 1.00 84.69 100 ARG A O 1
ATOM 742 N N . HIS A 1 101 ? -18.462 2.476 10.686 1.00 84.00 101 HIS A N 1
ATOM 743 C CA . HIS A 1 101 ? -19.153 3.726 10.386 1.00 84.00 101 HIS A CA 1
ATOM 744 C C . HIS A 1 101 ? -20.679 3.577 10.509 1.00 84.00 101 HIS A C 1
ATOM 746 O O . HIS A 1 101 ? -21.328 4.330 11.230 1.00 84.00 101 HIS A O 1
ATOM 752 N N . LEU A 1 102 ? -21.240 2.509 9.930 1.00 85.62 102 LEU A N 1
ATOM 753 C CA . LEU A 1 102 ? -22.672 2.205 10.039 1.00 85.62 102 LEU A CA 1
ATOM 754 C C . LEU A 1 102 ? -23.131 1.901 11.476 1.00 85.62 102 LEU A C 1
ATOM 756 O O . LEU A 1 102 ? -24.309 2.071 11.796 1.00 85.62 102 LEU A O 1
ATOM 760 N N . SER A 1 103 ? -22.239 1.411 12.339 1.00 83.06 103 SER A N 1
ATOM 761 C CA . SER A 1 103 ? -22.563 1.130 13.743 1.00 83.06 103 SER A CA 1
ATOM 762 C C . SER A 1 103 ? -22.573 2.403 14.588 1.00 83.06 103 SER A C 1
ATOM 764 O O . SER A 1 103 ? -23.472 2.582 15.411 1.00 83.06 103 SER A O 1
ATOM 766 N N . GLU A 1 104 ? -21.610 3.300 14.368 1.00 78.38 104 GLU A N 1
ATOM 767 C CA . GLU A 1 104 ? -21.528 4.594 15.053 1.00 78.38 104 GLU A CA 1
ATOM 768 C C . GLU A 1 104 ? -22.761 5.463 14.761 1.00 78.38 104 GLU A C 1
ATOM 770 O O . GLU A 1 104 ? -23.391 5.957 15.703 1.00 78.38 104 GLU A O 1
ATOM 775 N N . ASP A 1 105 ? -23.194 5.535 13.498 1.00 71.75 105 ASP A N 1
ATOM 776 C CA . ASP A 1 105 ? -24.397 6.275 13.095 1.00 71.75 105 ASP A CA 1
ATOM 777 C C . ASP A 1 105 ? -25.654 5.786 13.826 1.00 71.75 105 ASP A C 1
ATOM 779 O O . ASP A 1 105 ? -26.444 6.585 14.338 1.00 71.75 105 ASP A O 1
ATOM 783 N N . ARG A 1 106 ? -25.830 4.464 13.970 1.00 66.12 106 ARG A N 1
ATOM 784 C CA . ARG A 1 106 ? -26.966 3.917 14.732 1.00 66.12 106 ARG A CA 1
ATOM 785 C C . ARG A 1 106 ? -26.937 4.381 16.185 1.00 66.12 106 ARG A C 1
ATOM 787 O O . ARG A 1 106 ? -27.971 4.778 16.718 1.00 66.12 106 ARG A O 1
ATOM 794 N N . THR A 1 107 ? -25.777 4.353 16.838 1.00 69.19 107 THR A N 1
ATOM 795 C CA . THR A 1 107 ? -25.677 4.773 18.247 1.00 69.19 107 THR A CA 1
ATOM 796 C C . THR A 1 107 ? -25.943 6.265 18.451 1.00 69.19 107 THR A C 1
ATOM 798 O O . THR A 1 107 ? -26.543 6.649 19.462 1.00 69.19 107 THR A O 1
ATOM 801 N N . GLN A 1 108 ? -25.583 7.113 17.484 1.00 63.62 108 GLN A N 1
ATOM 802 C CA . GLN A 1 108 ? -25.886 8.544 17.538 1.00 63.62 108 GLN A CA 1
ATOM 803 C C . GLN A 1 108 ? -27.387 8.816 17.394 1.00 63.62 108 GLN A C 1
ATOM 805 O O . GLN A 1 108 ? -27.950 9.571 18.186 1.00 63.62 108 GLN A O 1
ATOM 810 N N . VAL A 1 109 ? -28.064 8.136 16.466 1.00 66.75 109 VAL A N 1
ATOM 811 C CA . VAL A 1 109 ? -29.519 8.273 16.288 1.00 66.75 109 VAL A CA 1
ATOM 812 C C . VAL A 1 109 ? -30.280 7.821 17.543 1.00 66.75 109 VAL A C 1
ATOM 814 O O . VAL A 1 109 ? -31.144 8.544 18.042 1.00 66.75 109 VAL A O 1
ATOM 817 N N . PHE A 1 110 ? -29.917 6.675 18.131 1.00 63.06 110 PHE A N 1
ATOM 818 C CA . PHE A 1 110 ? -30.565 6.188 19.357 1.00 63.06 110 PHE A CA 1
ATOM 819 C C . PHE A 1 110 ? -30.310 7.082 20.583 1.00 63.06 110 PHE A C 1
ATOM 821 O O . PHE A 1 110 ? -31.206 7.255 21.413 1.00 63.06 110 PHE A O 1
ATOM 828 N N . SER A 1 111 ? -29.115 7.665 20.716 1.00 63.06 111 SER A N 1
ATOM 829 C CA . SER A 1 111 ? -28.801 8.569 21.833 1.00 63.06 111 SER A CA 1
ATOM 830 C C . SER A 1 111 ? -29.512 9.921 21.716 1.00 63.06 111 SER A C 1
ATOM 832 O O . SER A 1 111 ? -30.028 10.411 22.722 1.00 63.06 111 SER A O 1
ATOM 834 N N . GLN A 1 112 ? -29.646 10.481 20.507 1.00 63.31 112 GLN A N 1
ATOM 835 C CA . GLN A 1 112 ? -30.469 11.676 20.286 1.00 63.31 112 GLN A CA 1
ATOM 836 C C . GLN A 1 112 ? -31.947 11.418 20.592 1.00 63.31 112 GLN A C 1
ATOM 838 O O . GLN A 1 112 ? -32.579 12.215 21.286 1.00 63.31 112 GLN A O 1
ATOM 843 N N . GLN A 1 113 ? -32.493 10.282 20.154 1.00 60.91 113 GLN A N 1
ATOM 844 C CA . GLN A 1 113 ? -33.895 9.945 20.401 1.00 60.91 113 GLN A CA 1
ATOM 845 C C . GLN A 1 113 ? -34.192 9.744 21.898 1.00 60.91 113 GLN A C 1
ATOM 847 O O . GLN A 1 113 ? -35.226 10.194 22.396 1.00 60.91 113 GLN A O 1
ATOM 852 N N . LYS A 1 114 ? -33.255 9.152 22.652 1.00 59.31 114 LYS A N 1
ATOM 853 C CA . LYS A 1 114 ? -33.361 9.020 24.114 1.00 59.31 114 LYS A CA 1
ATOM 854 C C . LYS A 1 114 ? -33.274 10.371 24.838 1.00 59.31 114 LYS A C 1
ATOM 856 O O . LYS A 1 114 ? -34.008 10.583 25.799 1.00 59.31 114 LYS A O 1
ATOM 861 N N . GLY A 1 115 ? -32.427 11.288 24.364 1.00 59.56 115 GLY A N 1
ATOM 862 C CA . GLY A 1 115 ? -32.302 12.640 24.922 1.00 59.56 115 GLY A CA 1
ATOM 863 C C . GLY A 1 115 ? -33.535 13.519 24.690 1.00 59.56 115 GLY A C 1
ATOM 864 O O . GLY A 1 115 ? -33.899 14.303 25.562 1.00 59.56 115 GLY A O 1
ATOM 865 N N . ILE A 1 116 ? -34.219 13.356 23.553 1.00 61.19 116 ILE A N 1
ATOM 866 C CA . ILE A 1 116 ? -35.472 14.070 23.257 1.00 61.19 116 ILE A CA 1
ATOM 867 C C . ILE A 1 116 ? -36.619 13.521 24.117 1.00 61.19 116 ILE A C 1
ATOM 869 O O . ILE A 1 116 ? -37.380 14.301 24.678 1.00 61.19 116 ILE A O 1
ATOM 873 N N . SER A 1 117 ? -36.701 12.200 24.304 1.00 63.31 117 SER A N 1
ATOM 874 C CA . SER A 1 117 ? -37.763 11.578 25.109 1.00 63.31 117 SER A CA 1
ATOM 875 C C . SER A 1 117 ? -37.672 11.863 26.615 1.00 63.31 117 SER A C 1
ATOM 877 O O . SER A 1 117 ? -38.657 11.657 27.310 1.00 63.31 117 SER A O 1
ATOM 879 N N . GLN A 1 118 ? -36.519 12.299 27.134 1.00 58.78 118 GLN A N 1
ATOM 880 C CA . GLN A 1 118 ? -36.369 12.728 28.536 1.00 58.78 118 GLN A CA 1
ATOM 881 C C . GLN A 1 118 ? -36.682 14.214 28.757 1.00 58.78 118 GLN A C 1
ATOM 883 O O . GLN A 1 118 ? -36.674 14.675 29.897 1.00 58.78 118 GLN A O 1
ATOM 888 N N . ARG A 1 119 ? -36.896 14.979 27.681 1.00 53.94 119 ARG A N 1
ATOM 889 C CA . ARG A 1 119 ? -37.138 16.427 27.733 1.00 53.94 119 ARG A CA 1
ATOM 890 C C . ARG A 1 119 ? -38.615 16.805 27.572 1.00 53.94 119 ARG A C 1
ATOM 892 O O . ARG A 1 119 ? -38.920 17.994 27.635 1.00 53.94 119 ARG A O 1
ATOM 899 N N . ILE A 1 120 ? -39.478 15.816 27.335 1.00 51.62 120 ILE A N 1
ATOM 900 C CA . ILE A 1 120 ? -40.943 15.915 27.240 1.00 51.62 120 ILE A CA 1
ATOM 901 C C . ILE A 1 120 ? -41.517 15.291 28.509 1.00 51.62 120 ILE A C 1
ATOM 903 O O . ILE A 1 120 ? -42.444 15.898 29.083 1.00 51.62 120 ILE A O 1
#

Secondary structure (DSSP, 8-state):
--HHHHHHTSSS-HHHHHHHHHHHHHHTT-HHHHHHHHHHHHHHIIIIIGGGTTT-GGGGHHHHHHHHHHHHHHGGG--HHHHHHHHHHHHHHHHHHHHHHHHHHHHHHHHHHHHHHT--